Protein AF-A0A6P2FIB7-F1 (afdb_monomer_lite)

Structure (mmCIF, N/CA/C/O backbone):
data_AF-A0A6P2FIB7-F1
#
_entry.id   AF-A0A6P2FIB7-F1
#
loop_
_atom_site.group_PDB
_atom_site.id
_atom_site.type_symbol
_atom_site.label_atom_id
_atom_site.label_alt_id
_atom_site.label_comp_id
_atom_site.label_asym_id
_atom_site.label_entity_id
_atom_site.label_seq_id
_atom_site.pdbx_PDB_ins_code
_atom_site.Cartn_x
_atom_site.Cartn_y
_atom_site.Cartn_z
_atom_site.occupancy
_atom_site.B_iso_or_equiv
_atom_site.auth_seq_id
_atom_site.auth_comp_id
_atom_site.auth_a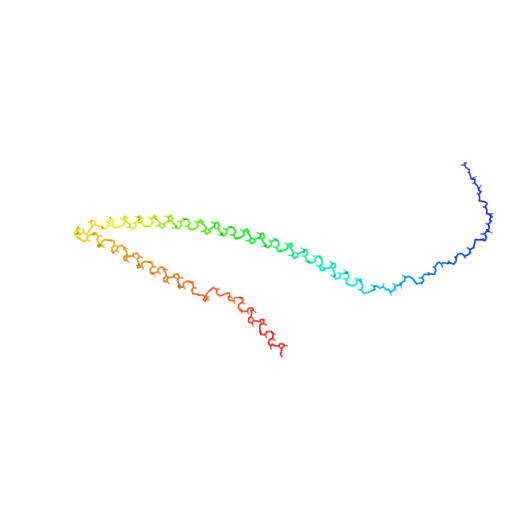sym_id
_atom_site.auth_atom_id
_atom_site.pdbx_PDB_model_num
ATOM 1 N N . MET A 1 1 ? -10.914 -29.773 109.685 1.00 42.94 1 MET A N 1
ATOM 2 C CA . MET A 1 1 ? -11.214 -28.412 110.179 1.00 42.94 1 MET A CA 1
ATOM 3 C C . MET A 1 1 ? -11.891 -27.652 109.058 1.00 42.94 1 MET A C 1
ATOM 5 O O . MET A 1 1 ? -11.293 -27.548 108.003 1.00 42.94 1 MET A O 1
ATOM 9 N N . ASN A 1 2 ? -13.078 -27.097 109.183 1.00 45.38 2 ASN A N 1
ATOM 10 C CA . ASN A 1 2 ? -14.248 -27.433 109.980 1.00 45.38 2 ASN A CA 1
ATOM 11 C C . ASN A 1 2 ? -15.389 -26.662 109.305 1.00 45.38 2 ASN A C 1
ATOM 13 O O . ASN A 1 2 ? -15.161 -25.579 108.767 1.00 45.38 2 ASN A O 1
ATOM 17 N N . GLU A 1 3 ? -16.579 -27.237 109.328 1.00 56.22 3 GLU A N 1
ATOM 18 C CA . GLU A 1 3 ? -17.823 -26.594 108.931 1.00 56.22 3 GLU A CA 1
ATOM 19 C C . GLU A 1 3 ? -18.008 -25.260 109.673 1.00 56.22 3 GLU A C 1
ATOM 21 O O . GLU A 1 3 ? -17.887 -25.219 110.898 1.00 56.22 3 GLU A O 1
ATOM 26 N N . THR A 1 4 ? -18.359 -24.191 108.953 1.00 62.72 4 THR A N 1
ATOM 27 C CA . THR A 1 4 ? -18.955 -22.999 109.569 1.00 62.72 4 THR A CA 1
ATOM 28 C C . THR A 1 4 ? -20.189 -22.593 108.779 1.00 62.72 4 THR A C 1
ATOM 30 O O . THR A 1 4 ? -20.142 -21.884 107.776 1.00 62.72 4 THR A O 1
ATOM 33 N N . LEU A 1 5 ? -21.300 -23.119 109.283 1.00 63.06 5 LEU A N 1
ATOM 34 C CA . LEU A 1 5 ? -22.664 -22.632 109.168 1.00 63.06 5 LEU A CA 1
ATOM 35 C C . LEU A 1 5 ? -22.736 -21.111 109.368 1.00 63.06 5 LEU A C 1
ATOM 37 O O . LEU A 1 5 ? -22.160 -20.605 110.326 1.00 63.06 5 LEU A O 1
ATOM 41 N N . ALA A 1 6 ? -23.521 -20.419 108.540 1.00 60.56 6 ALA A N 1
ATOM 42 C CA . ALA A 1 6 ? -24.492 -19.416 108.995 1.00 60.56 6 ALA A CA 1
ATOM 43 C C . ALA A 1 6 ? -25.200 -18.773 107.796 1.00 60.56 6 ALA A C 1
ATOM 45 O O . ALA A 1 6 ? -24.707 -17.837 107.169 1.00 60.56 6 ALA A O 1
ATOM 46 N N . ARG A 1 7 ? -26.409 -19.258 107.520 1.00 61.47 7 ARG A N 1
ATOM 47 C CA . ARG A 1 7 ? -27.443 -18.513 106.805 1.00 61.47 7 ARG A CA 1
ATOM 48 C C . ARG A 1 7 ? -28.351 -17.882 107.867 1.00 61.47 7 ARG A C 1
ATOM 50 O O . ARG A 1 7 ? -28.922 -18.643 108.645 1.00 61.47 7 ARG A O 1
ATOM 57 N N . PRO A 1 8 ? -28.534 -16.554 107.905 1.00 68.44 8 PRO A N 1
ATOM 58 C CA . PRO A 1 8 ? -29.707 -15.961 108.515 1.00 68.44 8 PRO A CA 1
ATOM 59 C C . PRO A 1 8 ? -30.715 -15.624 107.413 1.00 68.44 8 PRO A C 1
ATOM 61 O O . PRO A 1 8 ? -30.478 -14.812 106.520 1.00 68.44 8 PRO A O 1
ATOM 64 N N . GLU A 1 9 ? -31.840 -16.317 107.475 1.00 66.00 9 GLU A N 1
ATOM 65 C CA . GLU A 1 9 ? -33.078 -15.996 106.786 1.00 66.00 9 GLU A CA 1
ATOM 66 C C . GLU A 1 9 ? -33.854 -15.008 107.666 1.00 66.00 9 GLU A C 1
ATOM 68 O O . GLU A 1 9 ? -34.145 -15.342 108.809 1.00 66.00 9 GLU A O 1
ATOM 73 N N . ALA A 1 10 ? -34.134 -13.799 107.169 1.00 60.25 10 ALA A N 1
ATOM 74 C CA . ALA A 1 10 ? -35.330 -13.007 107.490 1.00 60.25 10 ALA A CA 1
ATOM 75 C C . ALA A 1 10 ? -35.207 -11.593 106.909 1.00 60.25 10 ALA A C 1
ATOM 77 O O . ALA A 1 10 ? -34.334 -10.828 107.306 1.00 60.25 10 ALA A O 1
ATOM 78 N N . ALA A 1 11 ? -36.115 -11.251 105.995 1.00 62.97 11 ALA A N 1
ATOM 79 C CA . ALA A 1 11 ? -36.940 -10.040 106.048 1.00 62.97 11 ALA A CA 1
ATOM 80 C C . ALA A 1 11 ? -37.526 -9.792 104.657 1.00 62.97 11 ALA A C 1
ATOM 82 O O . ALA A 1 11 ? -36.958 -9.108 103.804 1.00 62.97 11 ALA A O 1
ATOM 83 N N . THR A 1 12 ? -38.695 -10.385 104.456 1.00 64.81 12 THR A N 1
ATOM 84 C CA . THR A 1 12 ? -39.664 -10.064 103.416 1.00 64.81 12 THR A CA 1
ATOM 85 C C . THR A 1 12 ? -40.078 -8.600 103.570 1.00 64.81 12 THR A C 1
ATOM 87 O O . THR A 1 12 ? -41.034 -8.282 104.269 1.00 64.81 12 THR A O 1
ATOM 90 N N . ALA A 1 13 ? -39.316 -7.693 102.964 1.00 65.00 13 ALA A N 1
ATOM 91 C CA . ALA A 1 13 ? -39.756 -6.330 102.729 1.00 65.00 13 ALA A CA 1
ATOM 92 C C . ALA A 1 13 ? -40.487 -6.310 101.386 1.00 65.00 13 ALA A C 1
ATOM 94 O O . ALA A 1 13 ? -39.878 -6.492 100.330 1.00 65.00 13 ALA A O 1
ATOM 95 N N . ASP A 1 14 ? -41.801 -6.141 101.483 1.00 67.38 14 ASP A N 1
ATOM 96 C CA . ASP A 1 14 ? -42.735 -5.789 100.422 1.00 67.38 14 ASP A CA 1
ATOM 97 C C . ASP A 1 14 ? -42.140 -4.685 99.534 1.00 67.38 14 ASP A C 1
ATOM 99 O O . ASP A 1 14 ? -42.061 -3.514 99.912 1.00 67.38 14 ASP A O 1
ATOM 103 N N . ARG A 1 15 ? -41.607 -5.083 98.375 1.00 68.25 15 ARG A N 1
ATOM 104 C CA . ARG A 1 15 ? -41.152 -4.145 97.350 1.00 68.25 15 ARG A CA 1
ATOM 105 C C . ARG A 1 15 ? -42.339 -3.877 96.434 1.00 68.25 15 ARG A C 1
ATOM 107 O O . ARG A 1 15 ? -42.966 -4.845 96.005 1.00 68.25 15 ARG A O 1
ATOM 114 N N . PRO A 1 16 ? -42.625 -2.608 96.098 1.00 71.88 16 PRO A N 1
ATOM 115 C CA . PRO A 1 16 ? -43.741 -2.263 95.233 1.00 71.88 16 PRO A CA 1
ATOM 116 C C . PRO A 1 16 ? -43.679 -3.101 93.957 1.00 71.88 16 PRO A C 1
ATOM 118 O O . PRO A 1 16 ? -42.640 -3.161 93.294 1.00 71.88 16 PRO A O 1
ATOM 121 N N . HIS A 1 17 ? -44.792 -3.763 93.638 1.00 70.12 17 HIS A N 1
ATOM 122 C CA . HIS A 1 17 ? -44.989 -4.411 92.352 1.00 70.12 17 HIS A CA 1
ATOM 123 C C . HIS A 1 17 ? -44.894 -3.327 91.282 1.00 70.12 17 HIS A C 1
ATOM 125 O O . HIS A 1 17 ? -45.844 -2.588 91.038 1.00 70.12 17 HIS A O 1
ATOM 131 N N . ILE A 1 18 ? -43.710 -3.186 90.691 1.00 70.19 18 ILE A N 1
ATOM 132 C CA . ILE A 1 18 ? -43.538 -2.435 89.460 1.00 70.19 18 ILE A CA 1
ATOM 133 C C . ILE A 1 18 ? -44.232 -3.300 88.408 1.00 70.19 18 ILE A C 1
ATOM 135 O O . ILE A 1 18 ? -43.732 -4.400 88.139 1.00 70.19 18 ILE A O 1
ATOM 139 N N . PRO A 1 19 ? -45.389 -2.881 87.862 1.00 73.44 19 PRO A N 1
ATOM 140 C CA . PRO A 1 19 ? -45.979 -3.611 86.757 1.00 73.44 19 PRO A CA 1
ATOM 141 C C . PRO A 1 19 ? -44.913 -3.694 85.658 1.00 73.44 19 PRO A C 1
ATOM 143 O O . PRO A 1 19 ? -44.204 -2.705 85.430 1.00 73.44 19 PRO A O 1
ATOM 146 N N . PRO A 1 20 ? -44.728 -4.859 85.013 1.00 74.88 20 PRO A N 1
ATOM 147 C CA . PRO A 1 20 ? -43.817 -4.941 83.884 1.00 74.88 20 PRO A CA 1
ATOM 148 C C . PRO A 1 20 ? -44.198 -3.823 82.907 1.00 74.88 20 PRO A C 1
ATOM 150 O O . PRO A 1 20 ? -45.396 -3.605 82.705 1.00 74.88 20 PRO A O 1
ATOM 153 N N . PRO A 1 21 ? -43.232 -3.074 82.341 1.00 71.81 21 PRO A N 1
ATOM 154 C CA . PRO A 1 21 ? -43.565 -2.134 81.289 1.00 71.81 21 PRO A CA 1
ATOM 155 C C . PRO A 1 21 ? -44.334 -2.918 80.232 1.00 71.81 21 PRO A C 1
ATOM 157 O O . PRO A 1 21 ? -43.846 -3.941 79.740 1.00 71.81 21 PRO A O 1
ATOM 160 N N . ASP A 1 22 ? -45.561 -2.465 79.997 1.00 67.06 22 ASP A N 1
ATOM 161 C CA . ASP A 1 22 ? -46.456 -2.952 78.967 1.00 67.06 22 ASP A CA 1
ATOM 162 C C . ASP A 1 22 ? -45.637 -3.211 77.696 1.00 67.06 22 ASP A C 1
ATOM 164 O O . ASP A 1 22 ? -44.980 -2.313 77.157 1.00 67.06 22 ASP A O 1
ATOM 168 N N . ARG A 1 23 ? -45.574 -4.485 77.301 1.00 61.88 23 ARG A N 1
ATOM 169 C CA . ARG A 1 23 ? -44.860 -4.922 76.099 1.00 61.88 23 ARG A CA 1
ATOM 170 C C . ARG A 1 23 ? -45.693 -4.726 74.839 1.00 61.88 23 ARG A C 1
ATOM 172 O O . ARG A 1 23 ? -45.248 -5.151 73.777 1.00 61.88 23 ARG A O 1
ATOM 179 N N . ASP A 1 24 ? -46.805 -4.012 74.924 1.00 63.97 24 ASP A N 1
ATOM 180 C CA . ASP A 1 24 ? -47.561 -3.573 73.773 1.00 63.97 24 ASP A CA 1
ATOM 181 C C . ASP A 1 24 ? -47.351 -2.064 73.559 1.00 63.97 24 ASP A C 1
ATOM 183 O O . ASP A 1 24 ? -47.294 -1.270 74.489 1.00 63.97 24 ASP A O 1
ATOM 187 N N . THR A 1 25 ? -47.248 -1.654 72.289 1.00 59.44 25 THR A N 1
ATOM 188 C CA . THR A 1 25 ? -47.316 -0.261 71.772 1.00 59.44 25 THR A CA 1
ATOM 189 C C . THR A 1 25 ? -46.040 0.509 71.389 1.00 59.44 25 THR A C 1
ATOM 191 O O . THR A 1 25 ? -46.130 1.685 71.029 1.00 59.44 25 THR A O 1
ATOM 194 N N . ARG A 1 26 ? -44.874 -0.135 71.235 1.00 53.38 26 ARG A N 1
ATOM 195 C CA . ARG A 1 26 ? -43.835 0.388 70.306 1.00 53.38 26 ARG A CA 1
ATOM 196 C C . ARG A 1 26 ? -43.522 -0.530 69.127 1.00 53.38 26 ARG A C 1
ATOM 198 O O . ARG A 1 26 ? -42.409 -0.539 68.624 1.00 53.38 26 ARG A O 1
ATOM 205 N N . TYR A 1 27 ? -44.549 -1.175 68.586 1.00 54.66 27 TYR A N 1
ATOM 206 C CA . TYR A 1 27 ? -44.670 -1.274 67.129 1.00 54.66 27 TYR A CA 1
ATOM 207 C C . TYR A 1 27 ? -45.479 -0.063 66.655 1.00 54.66 27 TYR A C 1
ATOM 209 O O . TYR A 1 27 ? -46.640 -0.157 66.257 1.00 54.66 27 TYR A O 1
ATOM 217 N N . ARG A 1 28 ? -44.877 1.129 66.768 1.00 51.34 28 ARG A N 1
ATOM 218 C CA . ARG A 1 28 ? -45.390 2.315 66.087 1.00 51.34 28 ARG A CA 1
ATOM 219 C C . ARG A 1 28 ? -45.130 2.097 64.602 1.00 51.34 28 ARG A C 1
ATOM 221 O O . ARG A 1 28 ? -44.083 2.458 64.081 1.00 51.34 28 ARG A O 1
ATOM 228 N N . ARG A 1 29 ? -46.098 1.458 63.951 1.00 57.44 29 ARG A N 1
ATOM 229 C CA . ARG A 1 29 ? -46.283 1.442 62.505 1.00 57.44 29 ARG A CA 1
ATOM 230 C C . ARG A 1 29 ? -46.530 2.878 62.044 1.00 57.44 29 ARG A C 1
ATOM 232 O O . ARG A 1 29 ? -47.663 3.314 61.904 1.00 57.44 29 ARG A O 1
ATOM 239 N N . THR A 1 30 ? -45.448 3.616 61.859 1.00 52.44 30 THR A N 1
ATOM 240 C CA . THR A 1 30 ? -45.365 4.825 61.038 1.00 52.44 30 THR A CA 1
ATOM 241 C C . THR A 1 30 ? -43.973 4.790 60.417 1.00 52.44 30 THR A C 1
ATOM 243 O O . THR A 1 30 ? -43.029 5.281 61.028 1.00 52.44 30 THR A O 1
ATOM 246 N N . GLY A 1 31 ? -43.839 4.097 59.280 1.00 50.56 31 GLY A N 1
ATOM 247 C CA . GLY A 1 31 ? -42.562 3.959 58.567 1.00 50.56 31 GLY A CA 1
ATOM 248 C C . GLY A 1 31 ? -42.349 2.668 57.763 1.00 50.56 31 GLY A C 1
ATOM 249 O O . GLY A 1 31 ? -41.323 2.549 57.109 1.00 50.56 31 GLY A O 1
ATOM 250 N N . ASP A 1 32 ? -43.289 1.711 57.734 1.00 49.56 32 ASP A N 1
ATOM 251 C CA . ASP A 1 32 ? -43.152 0.476 56.921 1.00 49.56 32 ASP A CA 1
ATOM 252 C C . ASP A 1 32 ? -43.113 0.731 55.394 1.00 49.56 32 ASP A C 1
ATOM 254 O O . ASP A 1 32 ? -42.906 -0.184 54.603 1.00 49.56 32 ASP A O 1
ATOM 258 N N . THR A 1 33 ? -43.256 1.985 54.960 1.00 47.47 33 THR A N 1
ATOM 259 C CA . THR A 1 33 ? -43.001 2.431 53.583 1.00 47.47 33 THR A CA 1
ATOM 260 C C . THR A 1 33 ? -41.543 2.851 53.329 1.00 47.47 33 THR A C 1
ATOM 262 O O . THR A 1 33 ? -41.194 3.127 52.185 1.00 47.47 33 THR A O 1
ATOM 265 N N . GLU A 1 34 ? -40.669 2.861 54.344 1.00 52.53 34 GLU A N 1
ATOM 266 C CA . GLU A 1 34 ? -39.235 3.185 54.208 1.00 52.53 34 GLU A CA 1
ATOM 267 C C . GLU A 1 34 ? -38.297 1.962 54.289 1.00 52.53 34 GLU A C 1
ATOM 269 O O . GLU A 1 34 ? -37.159 2.047 53.833 1.00 52.53 34 GLU A O 1
ATOM 274 N N . SER A 1 35 ? -38.741 0.791 54.762 1.00 59.56 35 SER A N 1
ATOM 275 C CA . SER A 1 35 ? -37.867 -0.394 54.907 1.00 59.56 35 SER A CA 1
ATOM 276 C C . SER A 1 35 ? -37.664 -1.187 53.607 1.00 59.56 35 SER A C 1
ATOM 278 O O . SER A 1 35 ? -36.559 -1.646 53.326 1.00 59.56 35 SER A O 1
ATOM 280 N N . VAL A 1 36 ? -38.690 -1.291 52.756 1.00 63.97 36 VAL A N 1
ATOM 281 C CA . VAL A 1 36 ? -38.575 -1.906 51.415 1.00 63.97 36 VAL A CA 1
ATOM 282 C C . VAL A 1 36 ? -37.883 -0.950 50.435 1.00 63.97 36 VAL A C 1
ATOM 284 O O . VAL A 1 36 ? -37.049 -1.373 49.638 1.00 63.97 36 VAL A O 1
ATOM 287 N N . SER A 1 37 ? -38.169 0.352 50.548 1.00 66.75 37 SER A N 1
ATOM 288 C CA . SER A 1 37 ? -37.496 1.421 49.795 1.00 66.75 37 SER A CA 1
ATOM 289 C C . SER A 1 37 ? -35.992 1.489 50.116 1.00 66.75 37 SER A C 1
ATOM 291 O O . SER A 1 37 ? -35.168 1.573 49.204 1.00 66.75 37 SER A O 1
ATOM 293 N N . GLY A 1 38 ? -35.618 1.349 51.395 1.00 64.75 38 GLY A N 1
ATOM 294 C CA . GLY A 1 38 ? -34.224 1.335 51.847 1.00 64.75 38 GLY A CA 1
ATOM 295 C C . GLY A 1 38 ? -33.417 0.137 51.337 1.00 64.75 38 GLY A C 1
ATOM 296 O O . GLY A 1 38 ? -32.315 0.324 50.828 1.00 64.75 38 GLY A O 1
ATOM 297 N N . LEU A 1 39 ? -33.980 -1.077 51.380 1.00 72.00 39 LEU A N 1
ATOM 298 C CA . LEU A 1 39 ? -33.313 -2.290 50.880 1.00 72.00 39 LEU A CA 1
ATOM 299 C C . LEU A 1 39 ? -33.137 -2.273 49.357 1.00 72.00 39 LEU A C 1
ATOM 301 O O . LEU A 1 39 ? -32.074 -2.631 48.852 1.00 72.00 39 LEU A O 1
ATOM 305 N N . VAL A 1 40 ? -34.150 -1.807 48.621 1.00 69.81 40 VAL A N 1
ATOM 306 C CA . VAL A 1 40 ? -34.061 -1.621 47.166 1.00 69.81 40 VAL A CA 1
ATOM 307 C C . VAL A 1 40 ? -33.010 -0.559 46.836 1.00 69.81 40 VAL A C 1
ATOM 309 O O . VAL A 1 40 ? -32.164 -0.795 45.979 1.00 69.81 40 VAL A O 1
ATOM 312 N N . SER A 1 41 ? -32.983 0.569 47.552 1.00 70.25 41 SER A N 1
ATOM 313 C CA . SER A 1 41 ? -31.958 1.606 47.370 1.00 70.25 41 SER A CA 1
ATOM 314 C C . SER A 1 41 ? -30.539 1.115 47.687 1.00 70.25 41 SER A C 1
ATOM 316 O O . SER A 1 41 ? -29.587 1.582 47.064 1.00 70.25 41 SER A O 1
ATOM 318 N N . GLU A 1 42 ? -30.375 0.197 48.638 1.00 65.62 42 GLU A N 1
ATOM 319 C CA . GLU A 1 42 ? -29.082 -0.373 49.027 1.00 65.62 42 GLU A CA 1
ATOM 320 C C . GLU A 1 42 ? -28.593 -1.457 48.053 1.00 65.62 42 GLU A C 1
ATOM 322 O O . GLU A 1 42 ? -27.396 -1.524 47.767 1.00 65.62 42 GLU A O 1
ATOM 327 N N . LEU A 1 43 ? -29.513 -2.225 47.459 1.00 69.88 43 LEU A N 1
ATOM 328 C CA . LEU A 1 43 ? -29.253 -3.107 46.314 1.00 69.88 43 LEU A CA 1
ATOM 329 C C . LEU A 1 43 ? -28.862 -2.304 45.067 1.00 69.88 43 LEU A C 1
ATOM 331 O O . LEU A 1 43 ? -27.829 -2.591 44.472 1.00 69.88 43 LEU A O 1
ATOM 335 N N . TRP A 1 44 ? -29.604 -1.244 44.719 1.00 72.69 44 TRP A N 1
ATOM 336 C CA . TRP A 1 44 ? -29.252 -0.353 43.604 1.00 72.69 44 TRP A CA 1
ATOM 337 C C . TRP A 1 44 ? -27.879 0.296 43.790 1.00 72.69 44 TRP A C 1
ATOM 339 O O . TRP A 1 44 ? -27.112 0.399 42.832 1.00 72.69 44 TRP A O 1
ATOM 349 N N . ARG A 1 45 ? -27.538 0.698 45.020 1.00 69.00 45 ARG A N 1
ATOM 350 C CA . ARG A 1 45 ? -26.235 1.293 45.336 1.00 69.00 45 ARG A CA 1
ATOM 351 C C . ARG A 1 45 ? -25.088 0.296 45.142 1.00 69.00 45 ARG A C 1
ATOM 353 O O . ARG A 1 45 ? -24.104 0.663 44.515 1.00 69.00 45 ARG A O 1
ATOM 360 N N . HIS A 1 46 ? -25.235 -0.958 45.581 1.00 66.81 46 HIS A N 1
ATOM 361 C CA . HIS A 1 46 ? -24.226 -2.004 45.349 1.00 66.81 46 HIS A CA 1
ATOM 362 C C . HIS A 1 46 ? -24.156 -2.468 43.883 1.00 66.81 46 HIS A C 1
ATOM 364 O O . HIS A 1 46 ? -23.062 -2.692 43.368 1.00 66.81 46 HIS A O 1
ATOM 370 N N . SER A 1 47 ? -25.290 -2.561 43.179 1.00 72.94 47 SER A N 1
ATOM 371 C CA . SER A 1 47 ? -25.318 -2.898 41.749 1.00 72.94 47 SER A CA 1
ATOM 372 C C . SER A 1 47 ? -24.656 -1.823 40.887 1.00 72.94 47 SER A C 1
ATOM 374 O O . SER A 1 47 ? -23.991 -2.152 39.910 1.00 72.94 47 SER A O 1
ATOM 376 N N . THR A 1 48 ? -24.791 -0.545 41.256 1.00 77.69 48 THR A N 1
ATOM 377 C CA . THR A 1 48 ? -24.139 0.560 40.533 1.00 77.69 48 THR A CA 1
ATOM 378 C C . THR A 1 48 ? -22.616 0.481 40.651 1.00 77.69 48 THR A C 1
ATOM 380 O O . THR A 1 48 ? -21.926 0.707 39.660 1.00 77.69 48 THR A O 1
ATOM 383 N N . THR A 1 49 ? -22.090 0.110 41.824 1.00 76.75 49 THR A N 1
ATOM 384 C CA . THR A 1 49 ? -20.644 -0.045 42.048 1.00 76.75 49 THR A CA 1
ATOM 385 C C . THR A 1 49 ? -20.058 -1.192 41.222 1.00 76.75 49 THR A C 1
ATOM 387 O O . THR A 1 49 ? -19.065 -0.991 40.533 1.00 76.75 49 THR A O 1
ATOM 390 N N . LEU A 1 50 ? -20.711 -2.360 41.192 1.00 81.81 50 LEU A N 1
ATOM 391 C CA . LEU A 1 50 ? -20.260 -3.504 40.382 1.00 81.81 50 LEU A CA 1
ATOM 392 C C . LEU A 1 50 ? -20.261 -3.194 38.878 1.00 81.81 50 LEU A C 1
ATOM 394 O O . LEU A 1 50 ? -19.321 -3.545 38.174 1.00 81.81 50 LEU A O 1
ATOM 398 N N . VAL A 1 51 ? -21.291 -2.496 38.384 1.00 82.94 51 VAL A N 1
ATOM 399 C CA . VAL A 1 51 ? -21.360 -2.073 36.974 1.00 82.94 51 VAL A CA 1
ATOM 400 C C . VAL A 1 51 ? -20.264 -1.057 36.646 1.00 82.94 51 VAL A C 1
ATOM 402 O O . VAL A 1 51 ? -19.693 -1.106 35.560 1.00 82.94 51 VAL A O 1
ATOM 405 N N . GLN A 1 52 ? -19.947 -0.135 37.561 1.00 88.44 52 GLN A N 1
ATOM 406 C CA . GLN A 1 52 ? -18.834 0.800 37.375 1.00 88.44 52 GLN A CA 1
ATOM 407 C C . GLN A 1 52 ? -17.491 0.066 37.297 1.00 88.44 52 GLN A C 1
ATOM 409 O O . GLN A 1 52 ? -16.712 0.354 36.391 1.00 88.44 52 GLN A O 1
ATOM 414 N N . GLU A 1 53 ? -17.260 -0.921 38.162 1.00 83.88 53 GLU A N 1
ATOM 415 C CA . GLU A 1 53 ? -16.055 -1.761 38.143 1.00 83.88 53 GLU A CA 1
ATOM 416 C C . GLU A 1 53 ? -15.943 -2.587 36.851 1.00 83.88 53 GLU A C 1
ATOM 418 O O . GLU A 1 53 ? -14.881 -2.618 36.229 1.00 83.88 53 GLU A O 1
ATOM 423 N N . GLU A 1 54 ? -17.035 -3.199 36.382 1.00 83.62 54 GLU A N 1
ATOM 424 C CA . GLU A 1 54 ? -17.061 -3.938 35.110 1.00 83.62 54 GLU A CA 1
ATOM 425 C C . GLU A 1 54 ? -16.793 -3.022 33.910 1.00 83.62 54 GLU A C 1
ATOM 427 O O . GLU A 1 54 ? -16.083 -3.403 32.979 1.00 83.62 54 GLU A O 1
ATOM 432 N N . VAL A 1 55 ? -17.321 -1.792 33.932 1.00 87.94 55 VAL A N 1
ATOM 433 C CA . VAL A 1 55 ? -17.059 -0.784 32.896 1.00 87.94 55 VAL A CA 1
ATOM 434 C C . VAL A 1 55 ? -15.604 -0.322 32.931 1.00 87.94 55 VAL A C 1
ATOM 436 O O . VAL A 1 55 ? -15.010 -0.138 31.868 1.00 87.94 55 VAL A O 1
ATOM 439 N N . GLU A 1 56 ? -15.013 -0.119 34.106 1.00 90.25 56 GLU A N 1
ATOM 440 C CA . GLU A 1 56 ? -13.594 0.231 34.237 1.00 90.25 56 GLU A CA 1
ATOM 441 C C . GLU A 1 56 ? -12.684 -0.903 33.765 1.00 90.25 56 GLU A C 1
ATOM 443 O O . GLU A 1 56 ? -11.739 -0.653 33.014 1.00 90.25 56 GLU A O 1
ATOM 448 N N . LEU A 1 57 ? -13.015 -2.149 34.103 1.00 88.94 57 LEU A N 1
ATOM 449 C CA . LEU A 1 57 ? -12.279 -3.327 33.6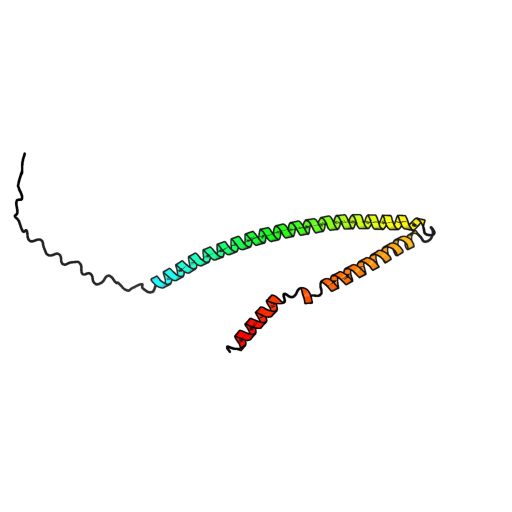56 1.00 88.94 57 LEU A CA 1
ATOM 450 C C . LEU A 1 57 ? -12.405 -3.532 32.140 1.00 88.94 57 LEU A C 1
ATOM 452 O O . LEU A 1 57 ? -11.399 -3.712 31.454 1.00 88.94 57 LEU A O 1
ATOM 456 N N . ALA A 1 58 ? -13.618 -3.416 31.591 1.00 85.56 58 ALA A N 1
ATOM 457 C CA . ALA A 1 58 ? -13.858 -3.488 30.152 1.00 85.56 58 ALA A CA 1
ATOM 458 C C . ALA A 1 58 ? -13.136 -2.362 29.398 1.00 85.56 58 ALA A C 1
ATOM 460 O O . ALA A 1 58 ? -12.583 -2.592 28.320 1.00 85.56 58 ALA A O 1
ATOM 461 N N . LYS A 1 59 ? -13.091 -1.147 29.963 1.00 85.75 59 LYS A N 1
ATOM 462 C CA . LYS A 1 59 ? -12.299 -0.035 29.415 1.00 85.75 59 LYS A CA 1
ATOM 463 C C . LYS A 1 59 ? -10.807 -0.335 29.453 1.00 85.75 59 LYS A C 1
ATOM 465 O O . LYS A 1 59 ? -10.137 -0.054 28.463 1.00 85.75 59 LYS A O 1
ATOM 470 N N . ALA A 1 60 ? -10.289 -0.893 30.544 1.00 86.88 60 ALA A N 1
ATOM 471 C CA . ALA A 1 60 ? -8.881 -1.261 30.659 1.00 86.88 60 ALA A CA 1
ATOM 472 C C . ALA A 1 60 ? -8.499 -2.325 29.617 1.00 86.88 60 ALA A C 1
ATOM 474 O O . ALA A 1 60 ? -7.559 -2.117 28.850 1.00 86.88 60 ALA A O 1
ATOM 475 N N . GLU A 1 61 ? -9.288 -3.396 29.493 1.00 82.44 61 GLU A N 1
ATOM 476 C CA . GLU A 1 61 ? -9.051 -4.469 28.520 1.00 82.44 61 GLU A CA 1
ATOM 477 C C . GLU A 1 61 ? -9.191 -3.972 27.071 1.00 82.44 61 GLU A C 1
ATOM 479 O O . GLU A 1 61 ? -8.394 -4.320 26.195 1.00 82.44 61 GLU A O 1
ATOM 484 N N . MET A 1 62 ? -10.175 -3.110 26.795 1.00 83.69 62 MET A N 1
ATOM 485 C CA . MET A 1 62 ? -10.336 -2.486 25.481 1.00 83.69 62 MET A CA 1
ATOM 486 C C . MET A 1 62 ? -9.191 -1.514 25.170 1.00 83.69 62 MET A C 1
ATOM 488 O O . MET A 1 62 ? -8.702 -1.499 24.042 1.00 83.69 62 MET A O 1
ATOM 492 N N . SER A 1 63 ? -8.718 -0.733 26.143 1.00 79.12 63 SER A N 1
ATOM 493 C CA . SER A 1 63 ? -7.565 0.167 25.993 1.00 79.12 63 SER A CA 1
ATOM 494 C C . SER A 1 63 ? -6.282 -0.608 25.696 1.00 79.12 63 SER A C 1
ATOM 496 O O . SER A 1 63 ? -5.513 -0.230 24.813 1.00 79.12 63 SER A O 1
ATOM 498 N N . GLU A 1 64 ? -6.059 -1.725 26.381 1.00 75.81 64 GLU A N 1
ATOM 499 C CA . GLU A 1 64 ? -4.908 -2.594 26.145 1.00 75.81 64 GLU A CA 1
ATOM 500 C C . GLU A 1 64 ? -4.978 -3.227 24.744 1.00 75.81 64 GLU A C 1
ATOM 502 O O . GLU A 1 64 ? -4.056 -3.070 23.937 1.00 75.81 64 GLU A O 1
ATOM 507 N N . LYS A 1 65 ? -6.124 -3.825 24.382 1.00 74.50 65 LYS A N 1
ATOM 508 C CA . LYS A 1 65 ? -6.357 -4.406 23.045 1.00 74.50 65 LYS A CA 1
ATOM 509 C C . LYS A 1 65 ? -6.209 -3.380 21.919 1.00 74.50 65 LYS A C 1
ATOM 511 O O . LYS A 1 65 ? -5.604 -3.681 20.889 1.00 74.50 65 LYS A O 1
ATOM 516 N N . THR A 1 66 ? -6.739 -2.171 22.099 1.00 79.38 66 THR A N 1
ATOM 517 C CA . THR A 1 66 ? -6.643 -1.092 21.101 1.00 79.38 66 THR A CA 1
ATOM 518 C C . THR A 1 66 ? -5.232 -0.532 20.993 1.00 79.38 66 THR A C 1
ATOM 520 O O . THR A 1 66 ? -4.784 -0.286 19.877 1.00 79.38 66 THR A O 1
ATOM 523 N N . THR A 1 67 ? -4.496 -0.404 22.099 1.00 76.19 67 THR A N 1
ATOM 524 C CA . THR A 1 67 ? -3.095 0.043 22.084 1.00 76.19 67 THR A CA 1
ATOM 525 C C . THR A 1 67 ? -2.212 -0.955 21.340 1.00 76.19 67 THR A C 1
ATOM 527 O O . THR A 1 67 ? -1.452 -0.563 20.455 1.00 76.19 67 THR A O 1
ATOM 530 N N . HIS A 1 68 ? -2.352 -2.256 21.610 1.00 75.75 68 HIS A N 1
ATOM 531 C CA . HIS A 1 68 ? -1.606 -3.285 20.880 1.00 75.75 68 HIS A CA 1
ATOM 532 C C . HIS A 1 68 ? -1.962 -3.322 19.390 1.00 75.75 68 HIS A C 1
ATOM 534 O O . HIS A 1 68 ? -1.067 -3.423 18.543 1.00 75.75 68 HIS A O 1
ATOM 540 N N . ALA A 1 69 ? -3.247 -3.187 19.048 1.00 79.69 69 ALA A N 1
ATOM 541 C CA . ALA A 1 69 ? -3.677 -3.073 17.657 1.00 79.69 69 ALA A CA 1
ATOM 542 C C . ALA A 1 69 ? -3.100 -1.814 16.985 1.00 79.69 69 ALA A C 1
ATOM 544 O O . ALA A 1 69 ? -2.596 -1.900 15.868 1.00 79.69 69 ALA A O 1
ATOM 545 N N . ALA A 1 70 ? -3.100 -0.668 17.671 1.00 78.00 70 ALA A N 1
ATOM 546 C CA . ALA A 1 70 ? -2.576 0.595 17.157 1.00 78.00 70 ALA A CA 1
ATOM 547 C C . ALA A 1 70 ? -1.065 0.536 16.903 1.00 78.00 70 ALA A C 1
ATOM 549 O O . ALA A 1 70 ? -0.610 0.937 15.832 1.00 78.00 70 ALA A O 1
ATOM 550 N N . VAL A 1 71 ? -0.290 -0.023 17.837 1.00 83.50 71 VAL A N 1
ATOM 551 C CA . VAL A 1 71 ? 1.157 -0.239 17.662 1.00 83.50 71 VAL A CA 1
ATOM 552 C C . VAL A 1 71 ? 1.426 -1.164 16.473 1.00 83.50 71 VAL A C 1
ATOM 554 O O . VAL A 1 71 ? 2.293 -0.874 15.648 1.00 83.50 71 VAL A O 1
ATOM 557 N N . SER A 1 72 ? 0.646 -2.240 16.334 1.00 83.81 72 SER A N 1
ATOM 558 C CA . SER A 1 72 ? 0.789 -3.192 15.226 1.00 83.81 72 SER A CA 1
ATOM 559 C C . SER A 1 72 ? 0.475 -2.550 13.873 1.00 83.81 72 SER A C 1
ATOM 561 O O . SER A 1 72 ? 1.230 -2.715 12.916 1.00 83.81 72 SER A O 1
ATOM 563 N N . ILE A 1 73 ? -0.600 -1.764 13.794 1.00 92.69 73 ILE A N 1
ATOM 564 C CA . ILE A 1 73 ? -0.964 -1.003 12.592 1.00 92.69 73 ILE A CA 1
ATOM 565 C C . ILE A 1 73 ? 0.125 0.025 12.261 1.00 92.69 73 ILE A C 1
ATOM 567 O O . ILE A 1 73 ? 0.504 0.151 11.097 1.00 92.69 73 ILE A O 1
ATOM 571 N N . GLY A 1 74 ? 0.674 0.712 13.267 1.00 91.88 74 GLY A N 1
ATOM 572 C CA . GLY A 1 74 ? 1.775 1.660 13.092 1.00 91.88 74 GLY A CA 1
ATOM 573 C C . GLY A 1 74 ? 3.029 1.001 12.514 1.00 91.88 74 GLY A C 1
ATOM 574 O O . GLY A 1 74 ? 3.598 1.503 11.544 1.00 91.88 74 GLY A O 1
ATOM 575 N N . ALA A 1 75 ? 3.423 -0.160 13.041 1.00 93.31 75 ALA A N 1
ATOM 576 C CA . ALA A 1 75 ? 4.557 -0.925 12.525 1.00 93.31 75 ALA A CA 1
ATOM 577 C C . ALA A 1 75 ? 4.329 -1.406 11.081 1.00 93.31 75 ALA A C 1
ATOM 579 O O . ALA A 1 75 ? 5.232 -1.294 10.251 1.00 93.31 75 ALA A O 1
ATOM 580 N N . ILE A 1 76 ? 3.119 -1.880 10.754 1.00 95.88 76 ILE A N 1
ATOM 581 C CA . ILE A 1 76 ? 2.744 -2.272 9.385 1.00 95.88 76 ILE A CA 1
ATOM 582 C C . ILE A 1 76 ? 2.802 -1.070 8.439 1.00 95.88 76 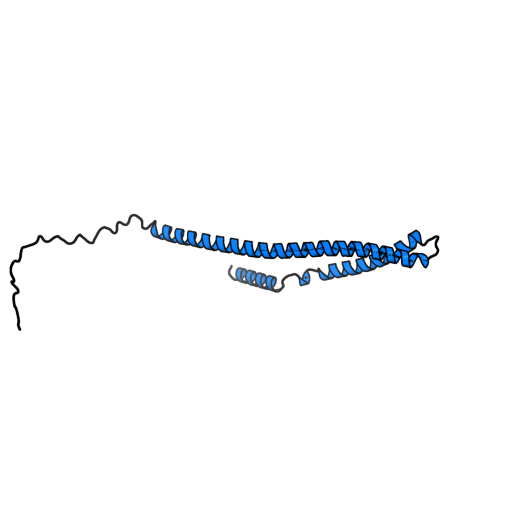ILE A C 1
ATOM 584 O O . ILE A 1 76 ? 3.307 -1.203 7.327 1.00 95.88 76 ILE A O 1
ATOM 588 N N . ALA A 1 77 ? 2.331 0.104 8.862 1.00 96.12 77 ALA A N 1
ATOM 589 C CA . ALA A 1 77 ? 2.361 1.311 8.042 1.00 96.12 77 ALA A CA 1
ATOM 590 C C . ALA A 1 77 ? 3.799 1.766 7.747 1.00 96.12 77 ALA A C 1
ATOM 592 O O . ALA A 1 77 ? 4.140 2.011 6.590 1.00 96.12 77 ALA A O 1
ATOM 593 N N . ILE A 1 78 ? 4.659 1.826 8.770 1.00 97.12 78 ILE A N 1
ATOM 594 C CA . ILE A 1 78 ? 6.070 2.215 8.611 1.00 97.12 78 ILE A CA 1
ATOM 595 C C . ILE A 1 78 ? 6.817 1.181 7.765 1.00 97.12 78 ILE A C 1
ATOM 597 O O . ILE A 1 78 ? 7.478 1.542 6.792 1.00 97.12 78 ILE A O 1
ATOM 601 N N . GLY A 1 79 ? 6.687 -0.106 8.093 1.00 97.31 79 GLY A N 1
ATOM 602 C CA . GLY A 1 79 ? 7.307 -1.187 7.328 1.00 97.31 79 GLY A CA 1
ATOM 603 C C . GLY A 1 79 ? 6.824 -1.207 5.877 1.00 97.31 79 GLY A C 1
ATOM 604 O O . GLY A 1 79 ? 7.633 -1.324 4.961 1.00 97.31 79 GLY A O 1
ATOM 605 N N . GLY A 1 80 ? 5.524 -1.005 5.658 1.00 97.56 80 GLY A N 1
ATOM 606 C CA . GLY A 1 80 ? 4.921 -0.871 4.335 1.00 97.56 80 GLY A CA 1
ATOM 607 C C . GLY A 1 80 ? 5.477 0.315 3.549 1.00 97.56 80 GLY A C 1
ATOM 608 O O . GLY A 1 80 ? 5.795 0.158 2.374 1.00 97.56 80 GLY A O 1
ATOM 609 N N . ALA A 1 81 ? 5.673 1.472 4.187 1.00 98.00 81 ALA A N 1
ATOM 610 C CA . ALA A 1 81 ? 6.281 2.639 3.551 1.00 98.00 81 ALA A CA 1
ATOM 611 C C . ALA A 1 81 ? 7.742 2.384 3.143 1.00 98.00 81 ALA A C 1
ATOM 613 O O . ALA A 1 81 ? 8.135 2.719 2.025 1.00 98.00 81 ALA A O 1
ATOM 614 N N . VAL A 1 82 ? 8.533 1.743 4.010 1.00 98.38 82 VAL A N 1
ATOM 615 C CA . VAL A 1 82 ? 9.926 1.368 3.706 1.00 98.38 82 VAL A CA 1
ATOM 616 C C . VAL A 1 82 ? 9.982 0.356 2.561 1.00 98.38 82 VAL A C 1
ATOM 618 O O . VAL A 1 82 ? 10.748 0.542 1.615 1.00 98.38 82 VAL A O 1
ATOM 621 N N . LEU A 1 83 ? 9.143 -0.683 2.603 1.00 98.31 83 LEU A N 1
ATOM 622 C CA . LEU A 1 83 ? 9.033 -1.665 1.523 1.00 98.31 83 LEU A CA 1
ATOM 623 C C . LEU A 1 83 ? 8.600 -1.011 0.210 1.00 98.31 83 LEU A C 1
ATOM 625 O O . LEU A 1 83 ? 9.157 -1.335 -0.834 1.00 98.31 83 LEU A O 1
ATOM 629 N N . PHE A 1 84 ? 7.655 -0.072 0.249 1.00 97.69 84 PHE A N 1
ATOM 630 C CA . PHE A 1 84 ? 7.203 0.655 -0.933 1.00 97.69 84 PHE A CA 1
ATOM 631 C C . PHE A 1 84 ? 8.311 1.531 -1.530 1.00 97.69 84 PHE A C 1
ATOM 633 O O . PHE A 1 84 ? 8.538 1.492 -2.738 1.00 97.69 84 PHE A O 1
ATOM 640 N N . ALA A 1 85 ? 9.060 2.258 -0.697 1.00 98.31 85 ALA A N 1
ATOM 641 C CA . ALA A 1 85 ? 10.216 3.029 -1.149 1.00 98.31 85 ALA A CA 1
ATOM 642 C C . ALA A 1 85 ? 11.284 2.122 -1.787 1.00 98.31 85 ALA A C 1
ATOM 644 O O . ALA A 1 85 ? 11.757 2.402 -2.889 1.00 98.31 85 ALA A O 1
ATOM 645 N N . GLY A 1 86 ? 11.614 0.998 -1.144 1.00 98.50 86 GLY A N 1
ATOM 646 C CA . GLY A 1 86 ? 12.531 -0.002 -1.697 1.00 98.50 86 GLY A CA 1
ATOM 647 C C . GLY A 1 86 ? 12.022 -0.611 -3.006 1.00 98.50 86 GLY A C 1
ATOM 648 O O . GLY A 1 86 ? 12.792 -0.784 -3.947 1.00 98.50 86 GLY A O 1
ATOM 649 N N . PHE A 1 87 ? 10.718 -0.865 -3.110 1.00 98.19 87 PHE A N 1
ATOM 650 C CA . PHE A 1 87 ? 10.089 -1.351 -4.333 1.00 98.19 87 PHE A CA 1
ATOM 651 C C . PHE A 1 87 ? 10.228 -0.349 -5.485 1.00 98.19 87 PHE A C 1
ATOM 653 O O . PHE 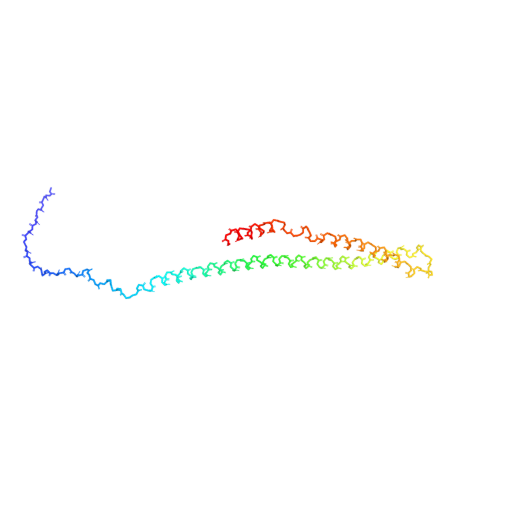A 1 87 ? 10.599 -0.757 -6.581 1.00 98.19 87 PHE A O 1
ATOM 660 N N . ILE A 1 88 ? 10.041 0.957 -5.250 1.00 97.94 88 ILE A N 1
ATOM 661 C CA . ILE A 1 88 ? 10.289 1.995 -6.270 1.00 97.94 88 ILE A CA 1
ATOM 662 C C . ILE A 1 88 ? 11.744 1.949 -6.753 1.00 97.94 88 ILE A C 1
ATOM 664 O O . ILE A 1 88 ? 11.991 2.003 -7.958 1.00 97.94 88 ILE A O 1
ATOM 668 N N . VAL A 1 89 ? 12.707 1.808 -5.836 1.00 98.56 89 VAL A N 1
ATOM 669 C CA . VAL A 1 89 ? 14.131 1.685 -6.190 1.00 98.56 89 VAL A CA 1
ATOM 670 C C . VAL A 1 89 ? 14.388 0.424 -7.022 1.00 98.56 89 VAL A C 1
ATOM 672 O O . VAL A 1 89 ? 15.101 0.494 -8.020 1.00 98.56 89 VAL A O 1
ATOM 675 N N . LEU A 1 90 ? 13.772 -0.711 -6.678 1.00 98.50 90 LEU A N 1
ATOM 676 C CA . LEU A 1 90 ? 13.863 -1.943 -7.470 1.00 98.50 90 LEU A CA 1
ATOM 677 C C . LEU A 1 90 ? 13.235 -1.796 -8.860 1.00 98.50 90 LEU A C 1
ATOM 679 O O . LEU A 1 90 ? 13.794 -2.308 -9.827 1.00 98.50 90 LEU A O 1
ATOM 683 N N . LEU A 1 91 ? 12.116 -1.079 -8.992 1.00 98.31 91 LEU A N 1
ATOM 684 C CA . LEU A 1 91 ? 11.527 -0.782 -10.299 1.00 98.31 91 LEU A CA 1
ATOM 685 C C . LEU A 1 91 ? 12.464 0.076 -11.151 1.00 98.31 91 LEU A C 1
ATOM 687 O O . LEU A 1 91 ? 12.662 -0.231 -12.323 1.00 98.31 91 LEU A O 1
ATOM 691 N N . GLN A 1 92 ? 13.093 1.100 -10.568 1.00 98.31 92 GLN A N 1
ATOM 692 C CA . GLN A 1 92 ? 14.109 1.897 -11.263 1.00 98.31 92 GLN A CA 1
ATOM 693 C C . GLN A 1 92 ? 15.317 1.046 -11.670 1.00 98.31 92 GLN A C 1
ATOM 695 O O . GLN A 1 92 ? 15.791 1.142 -12.800 1.00 98.31 92 GLN A O 1
ATOM 700 N N . ALA A 1 93 ? 15.779 0.153 -10.791 1.00 98.38 93 ALA A N 1
ATOM 701 C CA . ALA A 1 93 ? 16.838 -0.794 -11.119 1.00 98.38 93 ALA A CA 1
ATOM 702 C C . ALA A 1 93 ? 16.435 -1.725 -12.275 1.00 98.38 93 ALA A C 1
ATOM 704 O O . ALA A 1 93 ? 17.243 -1.958 -13.169 1.00 98.38 93 ALA A O 1
ATOM 705 N N . ALA A 1 94 ? 15.190 -2.206 -12.309 1.00 98.31 94 ALA A N 1
ATOM 706 C CA . ALA A 1 94 ? 14.674 -3.033 -13.398 1.00 98.31 94 ALA A CA 1
ATOM 707 C C . ALA A 1 94 ? 14.603 -2.266 -14.728 1.00 98.31 94 ALA A C 1
ATOM 709 O O . ALA A 1 94 ? 14.987 -2.805 -15.763 1.00 98.31 94 ALA A O 1
ATOM 710 N N . VAL A 1 95 ? 14.173 -1.000 -14.707 1.00 98.06 95 VAL A N 1
ATOM 711 C CA . VAL A 1 95 ? 14.194 -0.127 -15.891 1.00 98.06 95 VAL A CA 1
ATOM 712 C C . VAL A 1 95 ? 15.622 0.057 -16.399 1.00 98.06 95 VAL A C 1
ATOM 714 O O . VAL A 1 95 ? 15.875 -0.149 -17.583 1.00 98.06 95 VAL A O 1
ATOM 717 N N . ASN A 1 96 ? 16.567 0.361 -15.508 1.00 97.69 96 ASN A N 1
ATOM 718 C CA . ASN A 1 96 ? 17.976 0.536 -15.863 1.00 97.69 96 ASN A CA 1
ATOM 719 C C . ASN A 1 96 ? 18.644 -0.766 -16.319 1.00 97.69 96 ASN A C 1
ATOM 721 O O . ASN A 1 96 ? 19.568 -0.722 -17.124 1.00 97.69 96 ASN A O 1
ATOM 725 N N . ALA A 1 97 ? 18.188 -1.917 -15.825 1.00 97.75 97 ALA A N 1
ATOM 726 C CA . ALA A 1 97 ? 18.649 -3.220 -16.284 1.00 97.75 97 ALA A CA 1
ATOM 727 C C . ALA A 1 97 ? 18.089 -3.567 -17.670 1.00 97.75 97 ALA A C 1
ATOM 729 O O . ALA A 1 97 ? 18.789 -4.197 -18.455 1.00 97.75 97 ALA A O 1
ATOM 730 N N . LEU A 1 98 ? 16.855 -3.152 -17.982 1.00 96.44 98 LEU A N 1
ATOM 731 C CA . LEU A 1 98 ? 16.201 -3.419 -19.265 1.00 96.44 98 LEU A CA 1
ATOM 732 C C . LEU A 1 98 ? 16.640 -2.449 -20.372 1.00 96.44 98 LEU A C 1
ATOM 734 O O . LEU A 1 98 ? 16.742 -2.852 -21.528 1.00 96.44 98 LEU A O 1
ATOM 738 N N . ALA A 1 99 ? 16.905 -1.185 -20.037 1.00 96.81 99 ALA A N 1
ATOM 739 C CA . ALA A 1 99 ? 17.227 -0.140 -21.009 1.00 96.81 99 ALA A CA 1
ATOM 740 C C . ALA A 1 99 ? 18.401 -0.486 -21.958 1.00 96.81 99 ALA A C 1
ATOM 742 O O . ALA A 1 99 ? 18.245 -0.260 -23.156 1.00 96.81 99 ALA A O 1
ATOM 743 N N . PRO A 1 100 ? 19.523 -1.091 -21.508 1.00 96.62 100 PRO A N 1
ATOM 744 C CA . PRO A 1 100 ? 20.637 -1.468 -22.384 1.00 96.62 100 PRO A CA 1
ATOM 745 C C . PRO A 1 100 ? 20.321 -2.595 -23.376 1.00 96.62 100 PRO A C 1
ATOM 747 O O . PRO A 1 100 ? 21.086 -2.803 -24.313 1.00 96.62 100 PRO A O 1
ATOM 750 N N . LEU A 1 101 ? 19.232 -3.346 -23.170 1.00 96.81 101 LEU A N 1
ATOM 751 C CA . LEU A 1 101 ? 18.795 -4.399 -24.093 1.00 96.81 101 LEU A CA 1
ATOM 752 C C . LEU A 1 101 ? 17.966 -3.837 -25.259 1.00 96.81 101 LEU A C 1
ATOM 754 O O . LEU A 1 101 ? 17.663 -4.568 -26.202 1.00 96.81 101 LEU A O 1
ATOM 758 N N . LEU A 1 102 ? 17.574 -2.563 -25.191 1.00 95.88 102 LEU A N 1
ATOM 759 C CA . LEU A 1 102 ? 16.779 -1.881 -26.206 1.00 95.88 102 LEU A CA 1
ATOM 760 C C . LEU A 1 102 ? 17.641 -0.898 -27.015 1.00 95.88 102 LEU A C 1
ATOM 762 O O . LEU A 1 102 ? 18.662 -0.415 -26.521 1.00 95.88 102 LEU A O 1
ATOM 766 N N . PRO A 1 103 ? 17.219 -0.550 -28.245 1.00 96.06 103 PRO A N 1
ATOM 767 C CA . PRO A 1 103 ? 17.840 0.525 -29.008 1.00 96.06 103 PRO A CA 1
ATOM 768 C C . PRO A 1 103 ? 17.860 1.854 -28.216 1.00 96.06 103 PRO A C 1
ATOM 770 O O . PRO A 1 103 ? 16.837 2.219 -27.619 1.00 96.06 103 PRO A O 1
ATOM 773 N N . PRO A 1 104 ? 18.992 2.591 -28.187 1.00 93.31 104 PRO A N 1
ATOM 774 C CA . PRO A 1 104 ? 19.149 3.787 -27.348 1.00 93.31 104 PRO A CA 1
ATOM 775 C C . PRO A 1 104 ? 18.134 4.907 -27.622 1.00 93.31 104 PRO A C 1
ATOM 777 O O . PRO A 1 104 ? 17.811 5.682 -26.725 1.00 93.31 104 PRO A O 1
ATOM 780 N N . ASP A 1 105 ? 17.622 4.986 -28.847 1.00 95.94 105 ASP A N 1
ATOM 781 C CA . ASP A 1 105 ? 16.641 5.964 -29.322 1.00 95.94 105 ASP A CA 1
ATOM 782 C C . ASP A 1 105 ? 15.241 5.769 -28.717 1.00 95.94 105 ASP A C 1
ATOM 784 O O . ASP A 1 105 ? 14.507 6.743 -28.543 1.00 95.94 105 ASP A O 1
ATOM 788 N N . ILE A 1 106 ? 14.879 4.538 -28.338 1.00 94.94 106 ILE A N 1
ATOM 789 C CA . ILE A 1 106 ? 13.563 4.225 -27.751 1.00 94.94 106 ILE A CA 1
ATOM 790 C C . ILE A 1 106 ? 13.629 3.811 -26.279 1.00 94.94 106 ILE A C 1
ATOM 792 O O . ILE A 1 106 ? 12.611 3.848 -25.583 1.00 94.94 106 ILE A O 1
ATOM 796 N N . ALA A 1 107 ? 14.810 3.441 -25.778 1.00 94.06 107 ALA A N 1
ATOM 797 C CA . ALA A 1 107 ? 14.984 2.886 -24.437 1.00 94.06 107 ALA A CA 1
ATOM 798 C C . ALA A 1 107 ? 14.432 3.793 -23.321 1.00 94.06 107 ALA A C 1
ATOM 800 O O . ALA A 1 107 ? 13.825 3.290 -22.375 1.00 94.06 107 ALA A O 1
ATOM 801 N N . GLY A 1 108 ? 14.580 5.118 -23.451 1.00 93.75 108 GLY A N 1
ATOM 802 C CA . GLY A 1 108 ? 14.199 6.083 -22.411 1.00 93.75 108 GLY A CA 1
ATOM 803 C C . GLY A 1 108 ? 12.707 6.105 -22.059 1.00 93.75 108 GLY A C 1
ATOM 804 O O . GLY A 1 108 ? 12.360 6.376 -20.912 1.00 93.75 108 GLY A O 1
ATOM 805 N N . TRP A 1 109 ? 11.824 5.785 -23.009 1.00 95.31 109 TRP A N 1
ATOM 806 C CA . TRP A 1 109 ? 10.376 5.726 -22.770 1.00 95.31 109 TRP A CA 1
ATOM 807 C C . TRP A 1 109 ? 9.841 4.291 -22.778 1.00 95.31 109 TRP A C 1
ATOM 809 O O . TRP A 1 109 ? 8.910 3.978 -22.035 1.00 95.31 109 TRP A O 1
ATOM 819 N N . LEU A 1 110 ? 10.438 3.400 -23.575 1.00 97.62 110 LEU A N 1
ATOM 820 C CA . LEU A 1 110 ? 9.931 2.043 -23.752 1.00 97.62 110 LEU A CA 1
ATOM 821 C C . LEU A 1 110 ? 10.282 1.123 -22.576 1.00 97.62 110 LEU A C 1
ATOM 823 O O . LEU A 1 110 ? 9.432 0.348 -22.141 1.00 97.62 110 LEU A O 1
ATOM 827 N N . ALA A 1 111 ? 11.492 1.227 -22.014 1.00 97.38 111 ALA A N 1
ATOM 828 C CA . ALA A 1 111 ? 11.885 0.428 -20.851 1.00 97.38 111 ALA A CA 1
ATOM 829 C C . ALA A 1 111 ? 10.964 0.659 -19.631 1.00 97.38 111 ALA A C 1
ATOM 831 O O . ALA A 1 111 ? 10.413 -0.324 -19.122 1.00 97.38 111 ALA A O 1
ATOM 832 N N . PRO A 1 112 ? 10.711 1.908 -19.176 1.00 97.50 112 PRO A N 1
ATOM 833 C CA . PRO A 1 112 ? 9.769 2.142 -18.081 1.00 97.50 112 PRO A CA 1
ATOM 834 C C . PRO A 1 112 ? 8.327 1.771 -18.439 1.00 97.50 112 PRO A C 1
ATOM 836 O O . PRO A 1 112 ? 7.601 1.304 -17.563 1.00 97.50 112 PRO A O 1
ATOM 839 N N . ALA A 1 113 ? 7.911 1.898 -19.705 1.00 98.06 113 ALA A N 1
ATOM 840 C CA . ALA A 1 113 ? 6.580 1.474 -20.137 1.00 98.06 113 ALA A CA 1
ATOM 841 C C . ALA A 1 113 ? 6.380 -0.048 -20.017 1.00 98.06 113 ALA A C 1
ATOM 843 O O . ALA A 1 113 ? 5.350 -0.488 -19.506 1.00 98.06 113 ALA A O 1
ATOM 844 N N . ILE A 1 114 ? 7.366 -0.855 -20.427 1.00 97.88 114 ILE A N 1
ATOM 845 C CA . ILE A 1 114 ? 7.307 -2.322 -20.320 1.00 97.88 114 ILE A CA 1
ATOM 846 C C . ILE A 1 114 ? 7.258 -2.749 -18.852 1.00 97.88 114 ILE A C 1
ATOM 848 O O . ILE A 1 114 ? 6.375 -3.515 -18.462 1.00 97.88 114 ILE A O 1
ATOM 852 N N . VAL A 1 115 ? 8.172 -2.234 -18.024 1.00 98.06 115 VAL A N 1
ATOM 853 C CA . VAL A 1 115 ? 8.208 -2.555 -16.588 1.00 98.06 115 VAL A CA 1
ATOM 854 C C . VAL A 1 115 ? 6.901 -2.131 -15.913 1.00 98.06 115 VAL A C 1
ATOM 856 O O . VAL A 1 115 ? 6.298 -2.921 -15.187 1.00 98.06 115 VAL A O 1
ATOM 859 N N . GLY A 1 116 ? 6.415 -0.922 -16.204 1.00 98.00 116 GLY A N 1
ATOM 860 C CA . GLY A 1 116 ? 5.151 -0.411 -15.679 1.00 98.00 116 GLY A CA 1
ATOM 861 C C . GLY A 1 116 ? 3.952 -1.273 -16.072 1.00 98.00 116 GLY A C 1
ATOM 862 O O . GLY A 1 116 ? 3.125 -1.592 -15.218 1.00 98.00 116 GLY A O 1
ATOM 863 N N . LEU A 1 117 ? 3.880 -1.719 -17.329 1.00 98.38 117 LEU A N 1
ATOM 864 C CA . LEU A 1 117 ? 2.810 -2.598 -17.799 1.00 98.38 117 LEU A CA 1
ATOM 865 C C . LEU A 1 117 ? 2.803 -3.936 -17.048 1.00 98.38 117 LEU A C 1
ATOM 867 O O . LEU A 1 117 ? 1.747 -4.379 -16.599 1.00 98.38 117 LEU A O 1
ATOM 871 N N . VAL A 1 118 ? 3.972 -4.556 -16.864 1.00 98.25 118 VAL A N 1
ATOM 872 C CA . VAL A 1 118 ? 4.101 -5.810 -16.102 1.00 98.25 118 VAL A CA 1
ATOM 873 C C . VAL A 1 118 ? 3.614 -5.622 -14.663 1.00 98.25 118 VAL A C 1
ATOM 875 O O . VAL A 1 118 ? 2.819 -6.425 -14.171 1.00 98.25 118 VAL A O 1
ATOM 878 N N . VAL A 1 119 ? 4.024 -4.538 -14.001 1.00 98.00 119 VAL A N 1
ATOM 879 C CA . VAL A 1 119 ? 3.595 -4.225 -12.627 1.00 98.00 119 VAL A CA 1
ATOM 880 C C . VAL A 1 119 ? 2.084 -3.993 -12.548 1.00 98.00 119 VAL A C 1
ATOM 882 O O . VAL A 1 119 ? 1.447 -4.500 -11.625 1.00 98.00 119 VAL A O 1
ATOM 885 N N . ILE A 1 120 ? 1.489 -3.289 -13.517 1.00 98.25 120 ILE A N 1
ATOM 886 C CA . ILE A 1 120 ? 0.035 -3.072 -13.586 1.00 98.25 120 ILE A CA 1
ATOM 887 C C . ILE A 1 120 ? -0.710 -4.402 -13.706 1.00 98.25 120 ILE A C 1
ATOM 889 O O . ILE A 1 120 ? -1.687 -4.612 -12.988 1.00 98.25 120 ILE A O 1
ATOM 893 N N . VAL A 1 121 ? -0.254 -5.314 -14.569 1.00 98.31 121 VAL A N 1
ATOM 894 C CA . VAL A 1 121 ? -0.884 -6.634 -14.737 1.00 98.31 121 VAL A CA 1
ATOM 895 C C . VAL A 1 121 ? -0.830 -7.430 -13.433 1.00 98.31 121 VAL A C 1
ATOM 897 O O . VAL A 1 121 ? -1.850 -7.968 -12.999 1.00 98.31 121 VAL A O 1
ATOM 900 N N . ILE A 1 122 ? 0.328 -7.462 -12.768 1.00 97.69 122 ILE A N 1
ATOM 901 C CA . ILE A 1 122 ? 0.487 -8.139 -11.473 1.00 97.69 122 ILE A CA 1
ATOM 902 C C . ILE A 1 122 ? -0.443 -7.513 -10.425 1.00 97.69 122 ILE A C 1
ATOM 904 O O . ILE A 1 122 ? -1.193 -8.229 -9.757 1.00 97.69 122 ILE A O 1
ATOM 908 N N . GLY A 1 123 ? -0.448 -6.183 -10.316 1.00 96.38 123 GLY A N 1
ATOM 909 C CA . GLY A 1 123 ? -1.301 -5.450 -9.382 1.00 96.38 123 GLY A CA 1
ATOM 910 C C . GLY A 1 123 ? -2.787 -5.707 -9.626 1.00 96.38 123 GLY A C 1
ATOM 911 O O . GLY A 1 123 ? -3.532 -5.976 -8.684 1.00 96.38 123 GLY A O 1
ATOM 912 N N . PHE A 1 124 ? -3.218 -5.718 -10.887 1.00 97.12 124 PHE A N 1
ATOM 913 C CA . PHE A 1 124 ? -4.593 -6.026 -11.267 1.00 97.12 124 PHE A CA 1
ATOM 914 C C . PHE A 1 124 ? -5.010 -7.439 -10.834 1.00 97.12 124 PHE A C 1
ATOM 916 O O . PHE A 1 124 ? -6.100 -7.612 -10.280 1.00 97.12 124 PHE A O 1
ATOM 923 N N . ILE A 1 125 ? -4.146 -8.444 -11.026 1.00 96.69 125 ILE A N 1
ATOM 924 C CA . ILE A 1 125 ? -4.396 -9.826 -10.584 1.00 96.69 125 ILE A CA 1
ATOM 925 C C . ILE A 1 125 ? -4.517 -9.889 -9.057 1.00 96.69 125 ILE A C 1
ATOM 927 O O . ILE A 1 125 ? -5.466 -10.487 -8.544 1.00 96.69 125 ILE A O 1
ATOM 931 N N . MET A 1 126 ? -3.597 -9.251 -8.330 1.00 95.50 126 MET A N 1
ATOM 932 C CA . MET A 1 126 ? -3.603 -9.231 -6.864 1.00 95.50 126 MET A CA 1
ATOM 933 C C . MET A 1 126 ? -4.864 -8.569 -6.304 1.00 95.50 126 MET A C 1
ATOM 935 O O . MET A 1 126 ? -5.533 -9.156 -5.455 1.00 95.50 126 MET A O 1
ATOM 939 N N . VAL A 1 127 ? -5.225 -7.383 -6.804 1.00 94.12 127 VAL A N 1
ATOM 940 C CA . VAL A 1 127 ? -6.438 -6.661 -6.385 1.00 94.12 127 VAL A CA 1
ATOM 941 C C . VAL A 1 127 ? -7.681 -7.486 -6.693 1.00 94.12 127 VAL A C 1
ATOM 943 O O . VAL A 1 127 ? -8.530 -7.670 -5.822 1.00 94.12 127 VAL A O 1
ATOM 946 N N . SER A 1 128 ? -7.765 -8.056 -7.895 1.00 93.38 128 SER A N 1
ATOM 947 C CA . SER A 1 128 ? -8.884 -8.915 -8.288 1.00 93.38 128 SER A CA 1
ATOM 948 C C . SER A 1 128 ? -9.012 -10.145 -7.384 1.00 93.38 128 SER A C 1
ATOM 950 O O . SER A 1 128 ? -10.123 -10.545 -7.039 1.00 93.38 128 SER A O 1
ATOM 952 N N . GLY A 1 129 ? -7.891 -10.750 -6.982 1.00 91.25 129 GLY A N 1
ATOM 953 C CA . GLY A 1 129 ? -7.862 -11.858 -6.025 1.00 91.25 129 GLY A CA 1
ATOM 954 C C . GLY A 1 129 ? -8.286 -11.436 -4.617 1.00 91.25 129 GLY A C 1
ATOM 955 O O . GLY A 1 129 ? -9.100 -12.116 -3.995 1.00 91.25 129 GLY A O 1
ATOM 956 N N . GLY A 1 130 ? -7.797 -10.289 -4.141 1.00 87.19 130 GLY A N 1
ATOM 957 C CA . GLY A 1 130 ? -8.146 -9.726 -2.837 1.00 87.19 130 GLY A CA 1
ATOM 958 C C . GLY A 1 130 ? -9.631 -9.384 -2.724 1.00 87.19 130 GLY A C 1
ATOM 959 O O . GLY A 1 130 ? -10.284 -9.802 -1.773 1.00 87.19 130 GLY A O 1
ATOM 960 N N . ILE A 1 131 ? -10.200 -8.718 -3.731 1.00 88.38 131 ILE A N 1
ATOM 961 C CA . ILE A 1 131 ? -11.638 -8.406 -3.780 1.00 88.38 131 ILE A CA 1
ATOM 962 C C . ILE A 1 131 ? -12.474 -9.693 -3.736 1.00 88.38 131 ILE A C 1
ATOM 964 O O . ILE A 1 131 ? -13.447 -9.764 -2.991 1.00 88.38 131 ILE A O 1
ATOM 968 N N . LYS A 1 132 ? -12.068 -10.743 -4.464 1.00 83.06 132 LYS A N 1
ATOM 969 C CA . LYS A 1 132 ? -12.731 -12.059 -4.404 1.00 83.06 132 LYS A CA 1
ATOM 970 C C . LYS A 1 132 ? -12.618 -12.717 -3.025 1.00 83.06 132 LYS A C 1
ATOM 972 O O . LYS A 1 132 ? -13.543 -13.405 -2.606 1.00 83.06 132 LYS A O 1
ATOM 977 N N . ALA A 1 133 ? -11.503 -12.531 -2.322 1.00 77.12 133 ALA A N 1
ATOM 978 C CA . ALA A 1 133 ? -11.314 -13.056 -0.970 1.00 77.12 133 ALA A CA 1
ATOM 979 C C . ALA A 1 133 ? -12.159 -12.308 0.078 1.00 77.12 133 ALA A C 1
ATOM 981 O O . ALA A 1 133 ? -12.576 -12.911 1.066 1.00 77.12 133 ALA A O 1
ATOM 982 N N . LEU A 1 134 ? -12.443 -11.025 -0.162 1.00 74.94 134 LEU A N 1
ATOM 983 C CA . LEU A 1 134 ? -13.309 -10.188 0.670 1.00 74.94 134 LEU A CA 1
ATOM 984 C C . LEU A 1 134 ? -14.808 -10.426 0.434 1.00 74.94 134 LEU A C 1
ATOM 986 O O . LEU A 1 134 ? -15.619 -9.858 1.162 1.00 74.94 134 LEU A O 1
ATOM 990 N N . ASP A 1 135 ? -15.192 -11.249 -0.548 1.00 65.06 135 ASP A N 1
ATOM 991 C CA . ASP A 1 135 ? -16.593 -11.541 -0.849 1.00 65.06 135 ASP A CA 1
ATOM 992 C C . ASP A 1 135 ? -17.293 -12.135 0.397 1.00 65.06 135 ASP A C 1
ATOM 994 O O . ASP A 1 135 ? -17.085 -13.281 0.817 1.00 65.06 135 ASP A O 1
ATOM 998 N N . MET A 1 136 ? -18.109 -11.283 1.027 1.00 53.06 136 MET A N 1
ATOM 999 C CA . MET A 1 136 ? -18.660 -11.342 2.391 1.00 53.06 136 MET A CA 1
ATOM 1000 C C . MET A 1 136 ? -19.494 -12.594 2.709 1.00 53.06 136 MET A C 1
ATOM 1002 O O . MET A 1 136 ? -19.867 -12.824 3.861 1.00 53.06 136 MET A O 1
ATOM 1006 N N . LYS A 1 137 ? -19.751 -13.466 1.728 1.00 55.50 137 LYS A N 1
ATOM 1007 C CA . LYS A 1 137 ? -20.457 -14.750 1.911 1.00 55.50 137 LYS A CA 1
ATOM 1008 C C . LYS A 1 137 ? -19.722 -15.736 2.837 1.00 55.50 137 LYS A C 1
ATOM 1010 O O . LYS A 1 137 ? -20.317 -16.736 3.257 1.00 55.50 137 LYS A O 1
ATOM 1015 N N . LYS A 1 138 ? -18.447 -15.479 3.155 1.00 53.44 138 LYS A N 1
ATOM 1016 C CA . LYS A 1 138 ? -17.648 -16.247 4.131 1.00 53.44 138 LYS A CA 1
ATOM 1017 C C . LYS A 1 138 ? -17.370 -15.508 5.445 1.00 53.44 138 LYS A C 1
ATOM 1019 O O . LYS A 1 138 ? -17.037 -16.171 6.421 1.00 53.44 138 LYS A O 1
ATOM 1024 N N . LEU A 1 139 ? -17.528 -14.183 5.477 1.00 54.59 139 LEU A N 1
ATOM 1025 C CA . LEU A 1 139 ? -17.327 -13.360 6.677 1.00 54.59 139 LEU A CA 1
ATOM 1026 C C . LEU A 1 139 ? -18.618 -13.159 7.481 1.00 54.59 139 LEU A C 1
ATOM 1028 O O . LEU A 1 139 ? -18.546 -12.823 8.657 1.00 54.59 139 LEU A O 1
ATOM 1032 N N . ALA A 1 140 ? -19.791 -13.414 6.889 1.00 58.75 140 ALA A N 1
ATOM 1033 C CA . ALA A 1 140 ? -21.040 -13.489 7.638 1.00 58.75 140 ALA A CA 1
ATOM 1034 C C . ALA A 1 140 ? -20.969 -14.650 8.658 1.00 58.75 140 ALA A C 1
ATOM 1036 O O . ALA A 1 140 ? -20.841 -15.811 8.243 1.00 58.75 140 ALA A O 1
ATOM 1037 N N . PRO A 1 141 ? -21.062 -14.390 9.979 1.00 57.22 141 PRO A N 1
ATOM 1038 C CA . PRO A 1 141 ? -21.042 -15.439 10.990 1.00 57.22 141 PRO A CA 1
ATOM 1039 C C . PRO A 1 141 ? -22.284 -16.322 10.830 1.00 57.22 141 PRO A C 1
ATOM 1041 O O . PRO A 1 141 ? -23.376 -15.991 11.293 1.00 57.22 141 PRO A O 1
ATOM 1044 N N . ARG A 1 142 ? -22.134 -17.467 10.156 1.00 59.09 142 ARG A N 1
ATOM 1045 C CA . ARG A 1 142 ? -23.242 -18.413 9.912 1.00 59.09 142 ARG A CA 1
ATOM 1046 C C . ARG A 1 142 ? -23.921 -18.832 11.219 1.00 59.09 142 ARG A C 1
ATOM 1048 O O . ARG A 1 142 ? -25.139 -18.919 11.281 1.00 59.09 142 ARG A O 1
ATOM 1055 N N . ARG A 1 143 ? -23.119 -19.001 12.276 1.00 58.09 143 ARG A N 1
ATOM 1056 C CA . ARG A 1 143 ? -23.568 -19.356 13.630 1.00 58.09 143 ARG A CA 1
ATOM 1057 C C . ARG A 1 143 ? -24.463 -18.273 14.249 1.00 58.09 143 ARG A C 1
ATOM 1059 O O . ARG A 1 143 ? -25.497 -18.610 14.807 1.00 58.09 143 ARG A O 1
ATOM 1066 N N . THR A 1 144 ? -24.111 -16.993 14.111 1.00 61.72 144 THR A N 1
ATOM 1067 C CA . THR A 1 144 ? -24.887 -15.880 14.688 1.00 61.72 144 THR A CA 1
ATOM 1068 C C . THR A 1 144 ? -26.200 -15.662 13.940 1.00 61.72 144 THR A C 1
ATOM 1070 O O . THR A 1 144 ? -27.226 -15.408 14.563 1.00 61.72 144 THR A O 1
ATOM 1073 N N . MET A 1 145 ? -26.208 -15.829 12.614 1.00 64.12 145 MET A N 1
ATOM 1074 C CA . MET A 1 145 ? -27.447 -15.747 11.832 1.00 64.12 145 MET A CA 1
ATOM 1075 C C . MET A 1 145 ? -28.431 -16.877 12.157 1.00 64.12 145 MET A C 1
ATOM 1077 O O . MET A 1 145 ? -29.634 -16.624 12.199 1.00 64.12 145 MET A O 1
ATOM 1081 N N . ASP A 1 146 ? -27.950 -18.097 12.406 1.00 64.88 146 ASP A N 1
ATOM 1082 C CA . ASP A 1 146 ? -28.819 -19.222 12.771 1.00 64.88 146 ASP A CA 1
ATOM 1083 C C . ASP A 1 146 ? -29.425 -19.060 14.170 1.00 64.88 146 ASP A C 1
ATOM 1085 O O . ASP A 1 146 ? -30.597 -19.390 14.352 1.00 64.88 146 ASP A O 1
ATOM 1089 N N . SER A 1 147 ? -28.682 -18.507 15.136 1.00 63.81 147 SER A N 1
ATOM 1090 C CA . SER A 1 147 ? -29.221 -18.204 16.469 1.00 63.81 147 SER A CA 1
ATOM 1091 C C . SER A 1 147 ? -30.286 -17.103 16.419 1.00 63.81 147 SER A C 1
ATOM 1093 O O . SER A 1 147 ? -31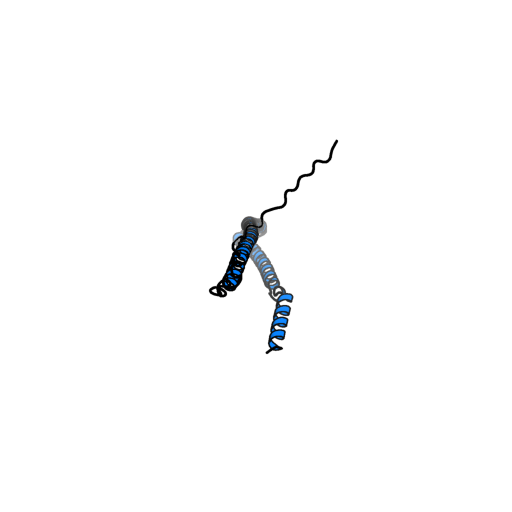.370 -17.285 16.959 1.00 63.81 147 SER A O 1
ATOM 1095 N N . LEU A 1 148 ? -30.051 -16.021 15.665 1.00 67.44 148 LEU A N 1
ATOM 1096 C CA . LEU A 1 148 ? -31.028 -14.930 15.504 1.00 67.44 148 LEU A CA 1
ATOM 1097 C C . LEU A 1 148 ? -32.312 -15.374 14.776 1.00 67.44 148 LEU A C 1
ATOM 1099 O O . LEU A 1 148 ? -33.412 -14.900 15.072 1.00 67.44 148 LEU A O 1
ATOM 1103 N N . ARG A 1 149 ? -32.197 -16.304 13.820 1.00 64.56 149 ARG A N 1
ATOM 1104 C CA . ARG A 1 149 ? -33.358 -16.923 13.154 1.00 64.56 149 ARG A CA 1
ATOM 1105 C C . ARG A 1 149 ? -34.140 -17.842 14.088 1.00 64.56 149 ARG A C 1
ATOM 1107 O O . ARG A 1 149 ? -35.360 -17.916 13.987 1.00 64.56 149 ARG A O 1
ATOM 1114 N N . ARG A 1 150 ? -33.448 -18.544 14.988 1.00 64.44 150 ARG A N 1
ATOM 1115 C CA . ARG A 1 150 ? -34.084 -19.419 15.977 1.00 64.44 150 ARG A CA 1
ATOM 1116 C C . ARG A 1 150 ? -34.867 -18.596 17.001 1.00 64.44 150 ARG A C 1
ATOM 1118 O O . ARG A 1 150 ? -36.026 -18.909 17.246 1.00 64.44 150 ARG A O 1
ATOM 1125 N N . ASP A 1 151 ? -34.297 -17.490 17.473 1.00 68.94 151 ASP A N 1
ATOM 1126 C CA . ASP A 1 151 ? -34.954 -16.592 18.431 1.00 68.94 151 ASP A CA 1
ATOM 1127 C C . ASP A 1 151 ? -36.192 -15.903 17.838 1.00 68.94 151 ASP A C 1
ATOM 1129 O O . ASP A 1 151 ? -37.235 -15.821 18.482 1.00 68.94 151 ASP A O 1
ATOM 1133 N N . THR A 1 152 ? -36.134 -15.474 16.573 1.00 66.50 152 THR A N 1
ATOM 1134 C CA . THR A 1 152 ? -37.298 -14.858 15.904 1.00 66.50 152 THR A CA 1
ATOM 1135 C C . THR A 1 152 ? -38.436 -15.840 15.629 1.00 66.50 152 THR A C 1
ATOM 1137 O O . THR A 1 152 ? -39.597 -15.430 15.627 1.00 66.50 152 THR A O 1
ATOM 1140 N N . ASN A 1 153 ? -38.140 -17.126 15.429 1.00 65.81 153 ASN A N 1
ATOM 1141 C CA . ASN A 1 153 ? -39.174 -18.154 15.299 1.00 65.81 153 ASN A CA 1
ATOM 1142 C C . ASN A 1 153 ? -39.852 -18.456 16.643 1.00 65.81 153 ASN A C 1
ATOM 1144 O O . ASN A 1 153 ? -41.071 -18.580 16.674 1.00 65.81 153 ASN A O 1
ATOM 1148 N N . MET A 1 154 ? -39.102 -18.473 17.750 1.00 67.38 154 MET A N 1
ATOM 1149 C CA . MET A 1 154 ? -39.663 -18.700 19.092 1.00 67.38 154 MET A CA 1
ATOM 1150 C C . MET A 1 154 ? -40.612 -17.571 19.522 1.00 67.38 154 MET A C 1
ATOM 1152 O O . MET A 1 154 ? -41.630 -17.832 20.159 1.00 67.38 154 MET A O 1
ATOM 1156 N N . VAL A 1 155 ? -40.323 -16.323 19.130 1.00 69.06 155 VAL A N 1
ATOM 1157 C CA . VAL A 1 155 ? -41.203 -15.168 19.397 1.00 69.06 155 VAL A CA 1
ATOM 1158 C C . VAL A 1 155 ? -42.482 -15.220 18.556 1.00 69.06 155 VAL A C 1
ATOM 1160 O O . VAL A 1 155 ? -43.539 -14.847 19.047 1.00 69.06 155 VAL A O 1
ATOM 1163 N N . LYS A 1 156 ? -42.418 -15.712 17.313 1.00 66.38 156 LYS A N 1
ATOM 1164 C CA . LYS A 1 156 ? -43.605 -15.873 16.451 1.00 66.38 156 LYS A CA 1
ATOM 1165 C C . LYS A 1 156 ? -44.518 -17.026 16.860 1.00 66.38 156 LYS A C 1
ATOM 1167 O O . LYS A 1 156 ? -45.664 -17.047 16.442 1.00 66.38 156 LYS A O 1
ATOM 1172 N N . GLU A 1 157 ? -44.008 -17.990 17.617 1.00 67.38 157 GLU A N 1
ATOM 1173 C CA . GLU A 1 157 ? -44.791 -19.127 18.111 1.00 67.38 157 GLU A CA 1
ATOM 1174 C C . GLU A 1 157 ? -45.557 -18.794 19.405 1.00 67.38 157 GLU A C 1
ATOM 1176 O O . GLU A 1 157 ? -46.506 -19.487 19.756 1.00 67.38 157 GLU A O 1
ATOM 1181 N N . HIS A 1 158 ? -45.178 -17.710 20.093 1.00 53.50 158 HIS A N 1
ATOM 1182 C CA . HIS A 1 158 ? -45.770 -17.280 21.367 1.00 53.50 158 HIS A CA 1
ATOM 1183 C C . HIS A 1 158 ? -46.601 -15.982 21.269 1.00 53.50 158 HIS A C 1
ATOM 1185 O O . HIS A 1 158 ? -46.941 -15.404 22.303 1.00 53.50 158 HIS A O 1
ATOM 1191 N N . VAL A 1 159 ? -46.932 -15.527 20.055 1.00 47.62 159 VAL A N 1
ATOM 1192 C CA . VAL A 1 159 ? -47.848 -14.402 19.768 1.00 47.62 159 VAL A CA 1
ATOM 1193 C C . VAL A 1 159 ? -48.904 -14.871 18.781 1.00 47.62 159 VAL A C 1
ATOM 1195 O O . VAL A 1 159 ? -50.095 -14.576 19.022 1.00 47.62 159 VAL A O 1
#

Secondary structure (DSSP, 8-state):
------------------PPP-SSS----S-TTTHHHHHHHHHHHHHHHHHHHHHHHHHHHHHHHHHHHHHHHHHHHHHHHHHHHHHHHHHHHHHHHHGGGS-HHHHHHHHHHHHHHHHHHHHHHHHHHHHHHT-TTTTS-HHHHHHHHHHHHHHHH--

pLDDT: mean 78.43, std 16.41, range [42.94, 98.56]

Sequence (159 aa):
MNETLARPEAATADRPHIPPPDRDTRYRRTGDTESVSGLVSELWRHSTTLVQEEVELAKAEMSEKTTHAAVSIGAIAIGGAVLFAGFIVLLQAAVNALAPLLPPDIAGWLAPAIVGLVVIVIGFIMVSGGIKALDMKKLAPRRTMDSLRRDTNMVKEHV

Radius of gyration: 44.99 Å; chains: 1; bounding box: 68×34×140 Å

Foldseek 3Di:
DDDDDDDDDDDPDDDPPPPPPPPPDVVPPDCPVPPVVVVVVVVVVVVVVVVVVVVVVVVVVVVVVVVVVVVVVVVCVVVVVVVVVVVVVVLVVQL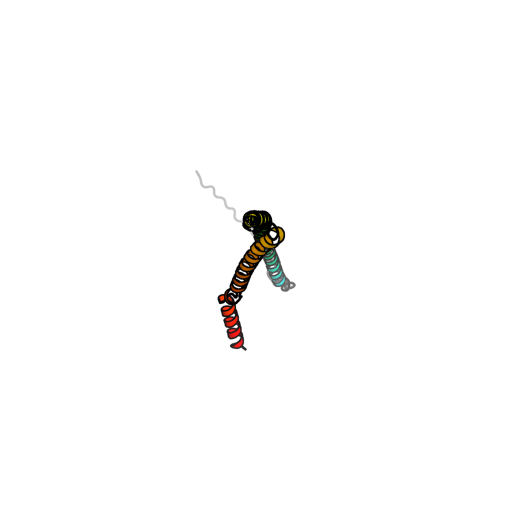VVCLVVDDVVCSVPVSNVVSVVVVVVVVVVVVVVVVVVVPCPVVPPPVVVVVVVVVVVVVVVVD